Protein AF-A0A498CPW0-F1 (afdb_monomer_lite)

Radius of gyration: 16.87 Å; chains: 1; bounding box: 42×28×50 Å

Secondary structure (DSSP, 8-state):
------S-TTTHHHHHHHHHHHHHHHHHHHHHHHTT----SS-HHHHHHHHHHHHHHHHHHHHHHTT-S--HHHHHHHHHHHHHHHHHTT--HHHHHHHHHHHHHHHHHHHHHHHHHHTS----

Organism: NCBI:txid216778

Foldseek 3Di:
DDDPQLAPVVCLVVLLVLLVVQLVVLVVQLVCLVVVVFPAPDDSVVLNVLSVVLNVLSVVLNVVSVPDSQSQLSSLVSQLSSLVSCVRSPHDPVVSCVRNVVSVVSNVVSVVVVCVVVVVPDDD

pLDDT: mean 70.05, std 12.59, range [32.53, 83.56]

Sequence (124 aa):
MNVTEGFDRKHARHYYLLLVVLAFASGLMLVAGFFEQSPSGLPKEARILLAALSLLTATASYLVIKRIQYAFPLVGISSISFAASLWAFGAPTALVLLLAIPAAVLLLACLVLKGRADGIDHPD

Structure (mmCIF, N/CA/C/O backbone):
data_AF-A0A498CPW0-F1
#
_entry.id   AF-A0A498CPW0-F1
#
loop_
_atom_site.group_PDB
_atom_site.id
_atom_site.type_symbol
_atom_site.label_atom_id
_atom_site.label_alt_id
_atom_site.label_comp_id
_atom_site.label_asym_id
_atom_site.label_entity_id
_atom_site.label_seq_id
_atom_site.pdbx_PDB_ins_code
_atom_site.Cartn_x
_atom_site.Cartn_y
_atom_site.Cartn_z
_atom_site.occupancy
_atom_site.B_iso_or_equiv
_atom_site.auth_seq_id
_atom_site.auth_comp_id
_atom_site.auth_asym_id
_atom_site.auth_atom_id
_atom_site.pdbx_PDB_model_num
ATOM 1 N N . MET A 1 1 ? 15.883 -3.520 -32.586 1.00 33.00 1 MET A N 1
ATOM 2 C CA . MET A 1 1 ? 16.438 -4.310 -31.465 1.00 33.00 1 MET A CA 1
ATOM 3 C C . MET A 1 1 ? 15.293 -4.654 -30.526 1.00 33.00 1 MET A C 1
ATOM 5 O O . MET A 1 1 ? 14.481 -3.780 -30.264 1.00 33.00 1 MET A O 1
ATOM 9 N N . ASN A 1 2 ? 15.163 -5.926 -30.135 1.00 32.53 2 ASN A N 1
ATOM 10 C CA . ASN A 1 2 ? 14.098 -6.411 -29.249 1.00 32.53 2 ASN A CA 1
ATOM 11 C C . ASN A 1 2 ? 14.216 -5.728 -27.884 1.00 32.53 2 ASN A C 1
ATOM 13 O O . ASN A 1 2 ? 15.265 -5.828 -27.254 1.00 32.53 2 ASN A O 1
ATOM 17 N N . VAL A 1 3 ? 13.144 -5.059 -27.454 1.00 41.62 3 VAL A N 1
ATOM 18 C CA . VAL A 1 3 ? 12.995 -4.511 -26.103 1.00 41.62 3 VAL A CA 1
ATOM 19 C C . VAL A 1 3 ? 13.135 -5.672 -25.126 1.00 41.62 3 VAL A C 1
ATOM 21 O O . VAL A 1 3 ? 12.275 -6.551 -25.055 1.00 41.62 3 VAL A O 1
ATOM 24 N N . THR A 1 4 ? 14.270 -5.716 -24.439 1.00 40.59 4 THR A N 1
ATOM 25 C CA . THR A 1 4 ? 14.589 -6.719 -23.434 1.00 40.59 4 THR A CA 1
ATOM 26 C C . THR A 1 4 ? 13.587 -6.611 -22.290 1.00 40.59 4 THR A C 1
ATOM 28 O O . THR A 1 4 ? 13.539 -5.624 -21.564 1.00 40.59 4 THR A O 1
ATOM 31 N N . GLU A 1 5 ? 12.757 -7.647 -22.211 1.00 48.28 5 GLU A N 1
ATOM 32 C CA . GLU A 1 5 ? 11.935 -8.133 -21.103 1.00 48.28 5 GLU A CA 1
ATOM 33 C C . GLU A 1 5 ? 12.093 -7.362 -19.776 1.00 48.28 5 GLU A C 1
ATOM 35 O O . GLU A 1 5 ? 12.819 -7.765 -18.873 1.00 48.28 5 GLU A O 1
ATOM 40 N N . GLY A 1 6 ? 11.339 -6.269 -19.620 1.00 44.59 6 GLY A N 1
ATOM 41 C CA . GLY A 1 6 ? 11.215 -5.535 -18.351 1.00 44.59 6 GLY A CA 1
ATOM 42 C C . GLY A 1 6 ? 10.306 -6.218 -17.319 1.00 44.59 6 GLY A C 1
ATOM 43 O O . GLY A 1 6 ? 10.032 -5.665 -16.255 1.00 44.59 6 GLY A O 1
ATOM 44 N N . PHE A 1 7 ? 9.809 -7.414 -17.628 1.00 52.72 7 PHE A N 1
ATOM 45 C CA . PHE A 1 7 ? 8.918 -8.176 -16.772 1.00 52.72 7 PHE A CA 1
ATOM 46 C C . PHE A 1 7 ? 9.571 -9.514 -16.465 1.00 52.72 7 PHE A C 1
ATOM 48 O O . PHE A 1 7 ? 9.643 -10.381 -17.335 1.00 52.72 7 PHE A O 1
ATOM 55 N N . ASP A 1 8 ? 9.988 -9.721 -15.217 1.00 57.12 8 ASP A N 1
ATOM 56 C CA . ASP A 1 8 ? 10.275 -11.070 -14.753 1.00 57.12 8 ASP A CA 1
ATOM 57 C C . ASP A 1 8 ? 8.935 -11.813 -14.646 1.00 57.12 8 ASP A C 1
ATOM 59 O O . ASP A 1 8 ? 8.265 -11.850 -13.608 1.00 57.12 8 ASP A O 1
ATOM 63 N N . ARG A 1 9 ? 8.487 -12.350 -15.785 1.00 56.59 9 ARG A N 1
ATOM 64 C CA . ARG A 1 9 ? 7.236 -13.102 -15.964 1.00 56.59 9 ARG A CA 1
ATOM 65 C C . ARG A 1 9 ? 7.110 -14.220 -14.924 1.00 56.59 9 ARG A C 1
ATOM 67 O O . ARG A 1 9 ? 5.998 -14.592 -14.549 1.00 56.59 9 ARG A O 1
ATOM 74 N N . LYS A 1 10 ? 8.250 -14.674 -14.399 1.00 61.19 10 LYS A N 1
ATOM 75 C CA . LYS A 1 10 ? 8.407 -15.617 -13.292 1.00 61.19 10 LYS A CA 1
ATOM 76 C C . LYS A 1 10 ? 7.727 -15.162 -11.994 1.00 61.19 10 LYS A C 1
ATOM 78 O O . LYS A 1 10 ? 7.176 -15.997 -11.279 1.00 61.19 10 LYS A O 1
ATOM 83 N N . HIS A 1 11 ? 7.701 -13.859 -11.698 1.00 65.69 11 HIS A N 1
ATOM 84 C CA . HIS A 1 11 ? 7.189 -13.318 -10.430 1.00 65.69 11 HIS A CA 1
ATOM 85 C C . HIS A 1 11 ? 5.844 -12.588 -10.546 1.00 65.69 11 HIS A C 1
ATOM 87 O O . HIS A 1 11 ? 5.236 -12.267 -9.527 1.00 65.69 11 HIS A O 1
ATOM 93 N N . ALA A 1 12 ? 5.309 -12.421 -11.759 1.00 67.38 12 ALA A N 1
ATOM 94 C CA . ALA A 1 12 ? 3.997 -11.828 -12.044 1.00 67.38 12 ALA A CA 1
ATOM 95 C C . ALA A 1 12 ? 2.880 -12.302 -11.103 1.00 67.38 12 ALA A C 1
ATOM 97 O O . ALA A 1 12 ? 2.111 -11.512 -10.555 1.00 67.38 12 ALA A O 1
ATOM 98 N N . ARG A 1 13 ? 2.820 -13.620 -10.890 1.00 70.81 13 ARG A N 1
ATOM 99 C CA . ARG A 1 13 ? 1.820 -14.276 -10.047 1.00 70.81 13 ARG A CA 1
ATOM 100 C C . ARG A 1 13 ? 1.903 -13.825 -8.587 1.00 70.81 13 ARG A C 1
ATOM 102 O O . ARG A 1 13 ? 0.864 -13.677 -7.955 1.00 70.81 13 ARG A O 1
ATOM 109 N N . HIS A 1 14 ? 3.109 -13.574 -8.077 1.00 73.12 14 HIS A N 1
ATOM 110 C CA . HIS A 1 14 ? 3.322 -13.103 -6.709 1.00 73.12 14 HIS A CA 1
ATOM 111 C C . HIS A 1 14 ? 2.814 -11.670 -6.537 1.00 73.12 14 HIS A C 1
ATOM 113 O O . HIS A 1 14 ? 2.094 -11.405 -5.581 1.00 73.12 14 HIS A O 1
ATOM 119 N N . TYR A 1 15 ? 3.086 -10.774 -7.491 1.00 72.69 15 TYR A N 1
ATOM 120 C CA . TYR A 1 15 ? 2.565 -9.400 -7.451 1.00 72.69 15 TYR A CA 1
ATOM 121 C C . TYR A 1 15 ? 1.038 -9.350 -7.525 1.00 72.69 15 TYR A C 1
ATOM 123 O O . TYR A 1 15 ? 0.406 -8.611 -6.771 1.00 72.69 15 TYR A O 1
ATOM 131 N N . TYR A 1 16 ? 0.434 -10.176 -8.384 1.00 74.00 16 TYR A N 1
ATOM 132 C CA . TYR A 1 16 ? -1.022 -10.306 -8.445 1.00 74.00 16 TYR A CA 1
ATOM 133 C C . TYR A 1 16 ? -1.611 -10.780 -7.120 1.00 74.00 16 TYR A C 1
ATOM 135 O O . TYR A 1 16 ? -2.580 -10.199 -6.639 1.00 74.00 16 TYR A O 1
ATOM 143 N N . LEU A 1 17 ? -1.023 -11.820 -6.529 1.00 77.62 17 LEU A N 1
ATOM 144 C CA . LEU A 1 17 ? -1.489 -12.368 -5.262 1.00 77.62 17 LEU A CA 1
ATOM 145 C C . LEU A 1 17 ? -1.365 -11.329 -4.141 1.00 77.62 17 LEU A C 1
ATOM 147 O O . LEU A 1 17 ? -2.298 -11.157 -3.362 1.00 77.62 17 LEU A O 1
ATOM 151 N N . LEU A 1 18 ? -0.268 -10.574 -4.118 1.00 79.25 18 LEU A N 1
ATOM 152 C CA . LEU A 1 18 ? -0.025 -9.520 -3.138 1.00 79.25 18 LEU A CA 1
ATOM 153 C C . LEU A 1 18 ? -1.063 -8.391 -3.252 1.00 79.25 18 LEU A C 1
ATOM 155 O O . LEU A 1 18 ? -1.652 -8.004 -2.247 1.00 79.25 18 LEU A O 1
ATOM 159 N N . LEU A 1 19 ? -1.382 -7.932 -4.466 1.00 80.69 19 LEU A N 1
ATOM 160 C CA . LEU A 1 19 ? -2.438 -6.934 -4.683 1.00 80.69 19 LEU A CA 1
ATOM 161 C C . LEU A 1 19 ? -3.831 -7.432 -4.294 1.00 80.69 19 LEU A C 1
ATOM 163 O O . LEU A 1 19 ? -4.609 -6.666 -3.729 1.00 80.69 19 LEU A O 1
ATOM 167 N N . VAL A 1 20 ? -4.146 -8.701 -4.566 1.00 80.25 20 VAL A N 1
ATOM 168 C CA . VAL A 1 20 ? -5.421 -9.307 -4.151 1.00 80.25 20 VAL A CA 1
ATOM 169 C C . VAL A 1 20 ? -5.529 -9.335 -2.627 1.00 80.25 20 VAL A C 1
ATOM 171 O O . VAL A 1 20 ? -6.567 -8.959 -2.087 1.00 80.25 20 VAL A O 1
ATOM 174 N N . VAL A 1 21 ? -4.457 -9.714 -1.926 1.00 82.38 21 VAL A N 1
ATOM 175 C CA . VAL A 1 21 ? -4.421 -9.716 -0.456 1.00 82.38 21 VAL A CA 1
ATOM 176 C C . VAL A 1 21 ? -4.552 -8.295 0.105 1.00 82.38 21 VAL A C 1
ATOM 178 O O . VAL A 1 21 ? -5.336 -8.087 1.030 1.00 82.38 2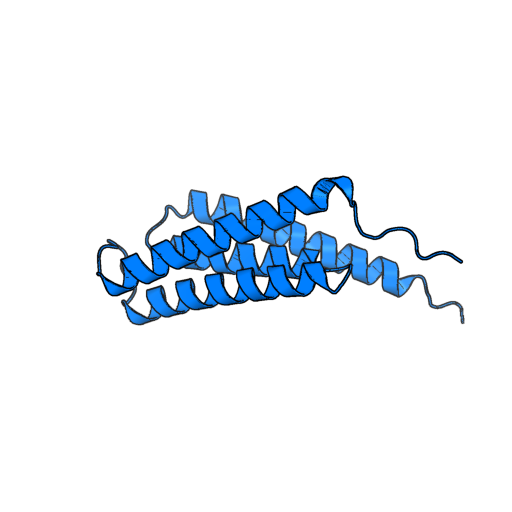1 VAL A O 1
ATOM 181 N N . LEU A 1 22 ? -3.859 -7.306 -0.470 1.00 82.31 22 LEU A N 1
ATOM 182 C CA . LEU A 1 22 ? -3.975 -5.897 -0.065 1.00 82.31 22 LEU A CA 1
ATOM 183 C C . LEU A 1 22 ? -5.390 -5.352 -0.264 1.00 82.31 22 LEU A C 1
ATOM 185 O O . LEU A 1 22 ? -5.927 -4.687 0.624 1.00 82.31 22 LEU A O 1
ATOM 189 N N . ALA A 1 23 ? -6.001 -5.637 -1.414 1.00 80.50 23 ALA A N 1
ATOM 190 C CA . ALA A 1 23 ? -7.372 -5.240 -1.702 1.00 80.50 23 ALA A CA 1
ATOM 191 C C . ALA A 1 23 ? -8.345 -5.896 -0.713 1.00 80.50 23 ALA A C 1
ATOM 193 O O . ALA A 1 23 ? -9.180 -5.216 -0.123 1.00 80.50 23 ALA A O 1
ATOM 194 N N . PHE A 1 24 ? -8.191 -7.195 -0.449 1.00 82.31 24 PHE A N 1
ATOM 195 C CA . PHE A 1 24 ? -9.028 -7.904 0.515 1.00 82.31 24 PHE A CA 1
ATOM 196 C C . PHE A 1 24 ? -8.898 -7.323 1.932 1.00 82.31 24 PHE A C 1
ATOM 198 O O . PHE A 1 24 ? -9.904 -7.020 2.574 1.00 82.31 24 PHE A O 1
ATOM 205 N N . ALA A 1 25 ? -7.670 -7.082 2.397 1.00 81.50 25 ALA A N 1
ATOM 206 C CA . ALA A 1 25 ? -7.414 -6.486 3.704 1.00 81.50 25 ALA A CA 1
ATOM 207 C C . ALA A 1 25 ? -7.952 -5.047 3.806 1.00 81.50 25 ALA A C 1
ATOM 209 O O . ALA A 1 25 ? -8.535 -4.678 4.823 1.00 81.50 25 ALA A O 1
ATOM 210 N N . SER A 1 26 ? -7.825 -4.253 2.739 1.00 81.38 26 SER A N 1
ATOM 211 C CA . SER A 1 26 ? -8.388 -2.896 2.667 1.00 81.38 26 SER A CA 1
ATOM 212 C C . SER A 1 26 ? -9.920 -2.916 2.687 1.00 81.38 26 SER A C 1
ATOM 214 O O . SER A 1 26 ? -10.535 -2.074 3.336 1.00 81.38 26 SER A O 1
ATOM 216 N N . GLY A 1 27 ? -10.546 -3.905 2.041 1.00 77.19 27 GLY A N 1
ATOM 217 C CA . GLY A 1 27 ? -11.989 -4.141 2.117 1.00 77.19 27 GLY A CA 1
ATOM 218 C C . GLY A 1 27 ? -12.453 -4.474 3.537 1.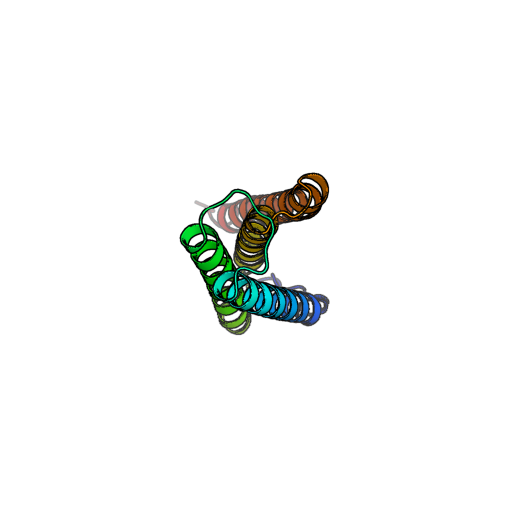00 77.19 27 GLY A C 1
ATOM 219 O O . GLY A 1 27 ? -13.415 -3.881 4.020 1.00 77.19 27 GLY A O 1
ATOM 220 N N . LEU A 1 28 ? -11.734 -5.355 4.240 1.00 80.06 28 LEU A N 1
ATOM 221 C CA . LEU A 1 28 ? -12.017 -5.671 5.646 1.00 80.06 28 LEU A CA 1
ATOM 222 C C . LEU A 1 28 ? -11.860 -4.448 6.559 1.00 80.06 28 LEU A C 1
ATOM 224 O O . LEU A 1 28 ? -12.700 -4.227 7.429 1.00 80.06 28 LEU A O 1
ATOM 228 N N . MET A 1 29 ? -10.832 -3.624 6.337 1.00 79.12 29 MET A N 1
ATOM 229 C CA . MET A 1 29 ? -10.662 -2.355 7.052 1.00 79.12 29 MET A CA 1
ATOM 230 C C . MET A 1 29 ? -11.812 -1.395 6.785 1.00 79.12 29 MET A C 1
ATOM 232 O O . MET A 1 29 ? -12.350 -0.817 7.721 1.00 79.12 29 MET A O 1
ATOM 236 N N . LEU A 1 30 ? -12.237 -1.253 5.531 1.00 79.06 30 LEU A N 1
ATOM 237 C CA . LEU A 1 30 ? -13.359 -0.391 5.178 1.00 79.06 30 LEU A CA 1
ATOM 238 C C . LEU A 1 30 ? -14.631 -0.811 5.928 1.00 79.06 30 LEU A C 1
ATOM 240 O O . LEU A 1 30 ? -15.279 0.029 6.551 1.00 79.06 30 LEU A O 1
ATOM 244 N N . VAL A 1 31 ? -14.930 -2.114 5.958 1.00 78.38 31 VAL A N 1
ATOM 245 C CA . VAL A 1 31 ? -16.042 -2.676 6.740 1.00 78.38 31 VAL A CA 1
ATOM 246 C C . VAL A 1 31 ? -15.865 -2.378 8.234 1.00 78.38 31 VAL A C 1
ATOM 248 O O . VAL A 1 31 ? -16.766 -1.817 8.855 1.00 78.38 31 VAL A O 1
ATOM 251 N N . ALA A 1 32 ? -14.697 -2.656 8.814 1.00 77.25 32 ALA A N 1
ATOM 252 C CA . ALA A 1 32 ? -14.423 -2.378 10.227 1.00 77.25 32 ALA A CA 1
ATOM 253 C C . ALA A 1 32 ? -14.540 -0.881 10.584 1.00 77.25 32 ALA A C 1
ATOM 255 O O . ALA A 1 32 ? -14.990 -0.536 11.678 1.00 77.25 32 ALA A O 1
ATOM 256 N N . GLY A 1 33 ? -14.178 0.011 9.655 1.00 72.44 33 GLY A N 1
ATOM 257 C CA . GLY A 1 33 ? -14.322 1.460 9.786 1.00 72.44 33 GLY A CA 1
ATOM 258 C C . GLY A 1 33 ? -15.785 1.901 9.792 1.00 72.44 33 GLY A C 1
ATOM 259 O O . GLY A 1 33 ? -16.155 2.767 10.583 1.00 72.44 33 GLY A O 1
ATOM 260 N N . PHE A 1 34 ? -16.637 1.263 8.985 1.00 75.38 34 PHE A N 1
ATOM 261 C CA . PHE A 1 34 ? -18.086 1.489 9.000 1.00 75.38 34 PHE A CA 1
ATOM 262 C C . PHE A 1 34 ? -18.742 1.040 10.313 1.00 75.38 34 PHE A C 1
ATOM 264 O O . PHE A 1 34 ? -19.579 1.771 10.851 1.00 75.38 34 PHE A O 1
ATOM 271 N N . PHE A 1 35 ? -18.323 -0.111 10.846 1.00 76.38 35 PHE A N 1
ATOM 272 C CA . PHE A 1 35 ? -18.846 -0.697 12.088 1.00 76.38 35 PHE A CA 1
ATOM 273 C C . PHE A 1 35 ? -18.175 -0.174 13.375 1.00 76.38 35 PHE A C 1
ATOM 275 O O . PHE A 1 35 ? -18.464 -0.684 14.452 1.00 76.38 35 PHE A O 1
ATOM 282 N N . GLU A 1 36 ? -17.293 0.831 13.285 1.00 67.56 36 GLU A N 1
ATOM 283 C CA . GLU A 1 36 ? -16.600 1.464 14.427 1.00 67.56 36 GLU A CA 1
ATOM 284 C C . GLU A 1 36 ? -15.822 0.500 15.338 1.00 67.56 36 GLU A C 1
ATOM 286 O O . GLU A 1 36 ? -15.510 0.815 16.483 1.00 67.56 36 GLU A O 1
ATOM 291 N N . GLN A 1 37 ? -15.415 -0.658 14.820 1.00 65.44 37 GLN A N 1
ATOM 292 C CA . GLN A 1 37 ? -14.719 -1.678 15.610 1.00 65.44 37 GLN A CA 1
ATOM 293 C C . GLN A 1 37 ? -13.226 -1.378 15.843 1.00 65.44 37 GLN A C 1
ATOM 295 O O . GLN A 1 37 ? -12.534 -2.187 16.457 1.00 65.44 37 GLN A O 1
ATOM 300 N N . SER A 1 38 ? -12.703 -0.238 15.366 1.00 60.91 38 SER A N 1
ATOM 301 C CA . SER A 1 38 ? -11.268 0.070 15.448 1.00 60.91 38 SER A CA 1
ATOM 302 C C . SER A 1 38 ? -10.929 1.033 16.598 1.00 60.91 38 SER A C 1
ATOM 304 O O . SER A 1 38 ? -11.449 2.155 16.605 1.00 60.91 38 SER A O 1
ATOM 306 N N . PRO A 1 39 ? -9.993 0.673 17.502 1.00 60.22 39 PRO A N 1
ATOM 307 C CA . PRO A 1 39 ? -9.622 1.447 18.700 1.00 60.22 39 PRO A CA 1
ATOM 308 C C . PRO A 1 39 ? -8.719 2.672 18.425 1.00 60.22 39 PRO A C 1
ATOM 310 O O . PRO A 1 39 ? -8.015 3.159 19.303 1.00 60.22 39 PRO A O 1
ATOM 313 N N . SER A 1 40 ? -8.687 3.166 17.192 1.00 64.62 40 SER A N 1
ATOM 314 C CA . SER A 1 40 ? -7.783 4.228 16.734 1.00 64.62 40 SER A CA 1
ATOM 315 C C . SER A 1 40 ? -8.247 5.634 17.135 1.00 64.62 40 SER A C 1
ATOM 317 O O . SER A 1 40 ? -9.433 5.936 17.029 1.00 64.62 40 SER A O 1
ATOM 319 N N . GLY A 1 41 ? -7.304 6.535 17.434 1.00 65.56 41 GLY A N 1
ATOM 320 C CA . GLY A 1 41 ? -7.572 7.948 17.752 1.00 65.56 41 GLY A CA 1
ATOM 321 C C . GLY A 1 41 ? -7.924 8.865 16.566 1.00 65.56 41 GLY A C 1
ATOM 322 O O . GLY A 1 41 ? -8.056 10.069 16.760 1.00 65.56 41 GLY A O 1
ATOM 323 N N . LEU A 1 42 ? -8.055 8.336 15.342 1.00 72.19 42 LEU A N 1
ATOM 324 C CA . LEU A 1 42 ? -8.455 9.108 14.157 1.00 72.19 42 LEU A CA 1
ATOM 325 C C . LEU A 1 42 ? -9.979 9.102 13.946 1.00 72.19 42 LEU A C 1
ATOM 327 O O . LEU A 1 42 ? -10.636 8.091 14.221 1.00 72.19 42 LEU A O 1
ATOM 331 N N . PRO A 1 43 ? -10.551 10.185 13.382 1.00 79.81 43 PRO A N 1
ATOM 332 C CA . PRO A 1 43 ? -11.971 10.243 13.056 1.00 79.81 43 PRO A CA 1
ATOM 333 C C . PRO A 1 43 ? -12.369 9.136 12.068 1.00 79.81 43 PRO A C 1
ATOM 335 O O . PRO A 1 43 ? -11.590 8.730 11.203 1.00 79.81 43 PRO A O 1
ATOM 338 N N . LYS A 1 44 ? -13.603 8.638 12.200 1.00 76.31 44 LYS A N 1
ATOM 339 C CA . LYS A 1 44 ? -14.178 7.560 11.372 1.00 76.31 44 LYS A CA 1
ATOM 340 C C . LYS A 1 44 ? -14.016 7.815 9.870 1.00 76.31 44 LYS A C 1
ATOM 342 O O . LYS A 1 44 ? -13.516 6.947 9.160 1.00 76.31 44 LYS A O 1
ATOM 347 N N . GLU A 1 45 ? -14.340 9.026 9.427 1.00 80.19 45 GLU A N 1
ATOM 348 C CA . GLU A 1 45 ? -14.266 9.427 8.019 1.00 80.19 45 GLU A C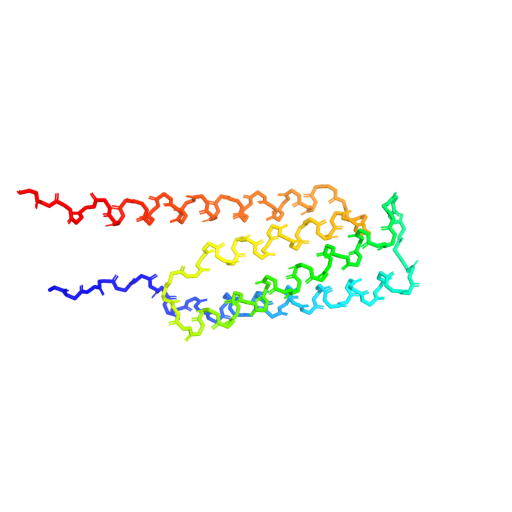A 1
ATOM 349 C C . GLU A 1 45 ? -12.858 9.269 7.440 1.00 80.19 45 GLU A C 1
ATOM 351 O O . GLU A 1 45 ? -12.687 8.678 6.379 1.00 80.19 45 GLU A O 1
ATOM 356 N N . ALA A 1 46 ? -11.826 9.708 8.169 1.00 78.31 46 ALA A N 1
ATOM 357 C CA . ALA A 1 46 ? -10.442 9.596 7.712 1.00 78.31 46 ALA A CA 1
ATOM 358 C C . ALA A 1 46 ? -10.021 8.130 7.524 1.00 78.31 46 ALA A C 1
ATOM 360 O O . ALA A 1 46 ? -9.336 7.802 6.557 1.00 78.31 46 ALA A O 1
ATOM 361 N N . ARG A 1 47 ? -10.472 7.237 8.413 1.00 76.94 47 ARG A N 1
ATOM 362 C CA . ARG A 1 47 ? -10.176 5.796 8.357 1.00 76.94 47 ARG A CA 1
ATOM 363 C C . ARG A 1 47 ? -10.832 5.133 7.154 1.00 76.94 47 ARG A C 1
ATOM 365 O O . ARG A 1 47 ? -10.165 4.410 6.418 1.00 76.94 47 ARG A O 1
ATOM 372 N N . ILE A 1 48 ? -12.112 5.421 6.926 1.00 79.06 48 ILE A N 1
ATOM 373 C CA . ILE A 1 48 ? -12.857 4.908 5.769 1.00 79.06 48 ILE A CA 1
ATOM 374 C C . ILE A 1 48 ? -12.221 5.412 4.470 1.00 79.06 48 ILE A C 1
ATOM 376 O O . ILE A 1 48 ? -12.007 4.626 3.550 1.00 79.06 48 ILE A O 1
ATOM 380 N N . LEU A 1 49 ? -11.864 6.696 4.410 1.00 82.75 49 LEU A N 1
ATOM 381 C CA . LEU A 1 49 ? -11.280 7.320 3.223 1.00 82.75 49 LEU A CA 1
ATOM 382 C C . LEU A 1 49 ? -9.894 6.733 2.902 1.00 82.75 49 LEU A C 1
ATOM 384 O O . LEU A 1 49 ? -9.619 6.407 1.748 1.00 82.75 49 LEU A O 1
ATOM 388 N N . LEU A 1 50 ? -9.053 6.500 3.915 1.00 79.50 50 LEU A N 1
ATOM 389 C CA . LEU A 1 50 ? -7.753 5.831 3.764 1.00 79.50 50 LEU A CA 1
ATOM 390 C C . LEU A 1 50 ? -7.890 4.370 3.309 1.00 79.50 50 LEU A C 1
ATOM 392 O O . LEU A 1 50 ? -7.188 3.953 2.384 1.00 79.50 50 LEU A O 1
ATOM 396 N N . ALA A 1 51 ? -8.821 3.611 3.893 1.00 81.31 51 ALA A N 1
ATOM 397 C CA . ALA A 1 51 ? -9.097 2.239 3.469 1.00 81.31 51 ALA A CA 1
ATOM 398 C C . ALA A 1 51 ? -9.633 2.184 2.027 1.00 81.31 51 ALA A C 1
ATOM 400 O O . ALA A 1 51 ? -9.195 1.348 1.233 1.00 81.31 51 ALA A O 1
ATOM 401 N N . ALA A 1 52 ? -10.522 3.111 1.657 1.00 83.00 52 ALA A N 1
ATOM 402 C CA . ALA A 1 52 ? -11.062 3.228 0.304 1.00 83.00 52 ALA A CA 1
ATOM 403 C C . ALA A 1 52 ? -9.969 3.576 -0.716 1.00 83.00 52 ALA A C 1
ATOM 405 O O . ALA A 1 52 ? -9.899 2.958 -1.778 1.00 83.00 52 ALA A O 1
ATOM 406 N N . LEU A 1 53 ? -9.079 4.517 -0.390 1.00 83.12 53 LEU A N 1
ATOM 407 C CA . LEU A 1 53 ? -7.944 4.882 -1.242 1.00 83.12 53 LEU A CA 1
ATOM 408 C C . LEU A 1 53 ? -6.968 3.717 -1.426 1.00 83.12 53 LEU A C 1
ATOM 410 O O . LEU A 1 53 ? -6.520 3.467 -2.545 1.00 83.12 53 LEU A O 1
ATOM 414 N N . SER A 1 54 ? -6.667 2.975 -0.360 1.00 79.38 54 SER A N 1
ATOM 415 C CA . SER A 1 54 ? -5.843 1.762 -0.435 1.00 79.38 54 SER A CA 1
ATOM 416 C C . SER A 1 54 ? -6.475 0.699 -1.342 1.00 79.38 54 SER A C 1
ATOM 418 O O . SER A 1 54 ? -5.815 0.125 -2.210 1.00 79.38 54 SER A O 1
ATOM 420 N N . LEU A 1 55 ? -7.787 0.487 -1.220 1.00 78.62 55 LEU A N 1
ATOM 421 C CA . LEU A 1 55 ? -8.523 -0.447 -2.070 1.00 78.62 55 LEU A CA 1
ATOM 422 C C . LEU A 1 55 ? -8.521 -0.012 -3.544 1.00 78.62 55 LEU A C 1
ATOM 424 O O . LEU A 1 55 ? -8.269 -0.829 -4.435 1.00 78.62 55 LEU A O 1
ATOM 428 N N . LEU A 1 56 ? -8.779 1.271 -3.810 1.00 83.56 56 LEU A N 1
ATOM 429 C CA . LEU A 1 56 ? -8.796 1.838 -5.160 1.00 83.56 56 LEU A CA 1
ATOM 430 C C . LEU A 1 56 ? -7.424 1.751 -5.825 1.00 83.56 56 LEU A C 1
ATOM 432 O O . LEU A 1 56 ? -7.329 1.324 -6.974 1.00 83.56 56 LEU A O 1
ATOM 436 N N . THR A 1 57 ? -6.361 2.106 -5.105 1.00 82.75 57 THR A N 1
ATOM 437 C CA . THR A 1 57 ? -4.984 2.045 -5.619 1.00 82.75 57 THR A CA 1
ATOM 438 C C . THR A 1 57 ? -4.556 0.606 -5.904 1.00 82.75 57 THR A C 1
ATOM 440 O O . THR A 1 57 ? -4.037 0.341 -6.993 1.00 82.75 57 THR A O 1
ATOM 443 N N . ALA A 1 58 ? -4.867 -0.346 -5.018 1.00 79.94 58 ALA A N 1
ATOM 444 C CA . ALA A 1 58 ? -4.596 -1.766 -5.248 1.00 79.94 58 ALA A CA 1
ATOM 445 C C . ALA A 1 58 ? -5.360 -2.315 -6.467 1.00 79.94 58 ALA A C 1
ATOM 447 O O . ALA A 1 58 ? -4.787 -3.017 -7.305 1.00 79.94 58 ALA A O 1
ATOM 448 N N . THR A 1 59 ? -6.636 -1.946 -6.613 1.00 78.81 59 THR A N 1
ATOM 449 C CA . THR A 1 59 ? -7.488 -2.375 -7.736 1.00 78.81 59 THR A CA 1
ATOM 450 C C . THR A 1 59 ? -7.024 -1.768 -9.061 1.00 78.81 59 THR A C 1
ATOM 452 O O . THR A 1 59 ? -6.912 -2.473 -10.065 1.00 78.81 59 THR A O 1
ATOM 455 N N . ALA A 1 60 ? -6.694 -0.475 -9.072 1.00 80.50 60 ALA A N 1
ATOM 456 C CA . ALA A 1 60 ? -6.139 0.197 -10.242 1.00 80.50 60 ALA A CA 1
ATOM 457 C C . ALA A 1 60 ? -4.809 -0.443 -10.662 1.00 80.50 60 ALA A C 1
ATOM 459 O O . ALA A 1 60 ? -4.617 -0.761 -11.834 1.00 80.50 60 ALA A O 1
ATOM 460 N N . SER A 1 61 ? -3.926 -0.726 -9.702 1.00 77.69 61 SER A N 1
ATOM 461 C CA . SER A 1 61 ? -2.655 -1.413 -9.955 1.00 77.69 61 SER A CA 1
ATOM 462 C C . SER A 1 61 ? -2.867 -2.804 -10.544 1.00 77.69 61 SER A C 1
ATOM 464 O O . SER A 1 61 ? -2.204 -3.166 -11.514 1.00 77.69 61 SER A O 1
ATOM 466 N N . TYR A 1 62 ? -3.841 -3.560 -10.032 1.00 72.75 62 TYR A N 1
ATOM 467 C CA . TYR A 1 62 ? -4.200 -4.874 -10.564 1.00 72.75 62 TYR A CA 1
ATOM 468 C C . TYR A 1 62 ? -4.644 -4.801 -12.034 1.00 72.75 62 TYR A C 1
ATOM 470 O O . TYR A 1 62 ? -4.175 -5.580 -12.869 1.00 72.75 62 TYR A O 1
ATOM 478 N N . LEU A 1 63 ? -5.518 -3.847 -12.371 1.00 72.69 63 LEU A N 1
ATOM 479 C CA . LEU A 1 63 ? -6.009 -3.657 -13.740 1.00 72.69 63 LEU A CA 1
ATOM 480 C C . LEU A 1 63 ? -4.901 -3.190 -14.693 1.00 72.69 63 LEU A C 1
ATOM 482 O O . LEU A 1 63 ? -4.865 -3.613 -15.850 1.00 72.69 63 LEU A O 1
ATOM 486 N N . VAL A 1 64 ? -3.983 -2.350 -14.214 1.00 70.38 64 VAL A N 1
ATOM 487 C CA . VAL A 1 64 ? -2.888 -1.811 -15.030 1.00 70.38 64 VAL A CA 1
ATOM 488 C C . VAL A 1 64 ? -1.772 -2.837 -15.248 1.00 70.38 64 VAL A C 1
ATOM 490 O O . VAL A 1 64 ? -1.240 -2.889 -16.355 1.00 70.38 64 VAL A O 1
ATOM 493 N N . ILE A 1 65 ? -1.467 -3.719 -14.285 1.00 67.75 65 ILE A N 1
ATOM 494 C CA . ILE A 1 65 ? -0.502 -4.825 -14.489 1.00 67.75 65 ILE A CA 1
ATOM 495 C C . ILE A 1 65 ? -0.964 -5.765 -15.608 1.00 67.75 65 ILE A C 1
ATOM 497 O O . ILE A 1 65 ? -0.136 -6.283 -16.356 1.00 67.75 65 ILE A O 1
ATOM 501 N N . LYS A 1 66 ? -2.279 -5.953 -15.788 1.00 63.28 66 LYS A N 1
ATOM 502 C CA . LYS A 1 66 ? -2.807 -6.709 -16.937 1.00 63.28 66 LYS A CA 1
ATOM 503 C C . LYS A 1 66 ? -2.526 -6.039 -18.285 1.00 63.28 66 LYS A C 1
ATOM 505 O O . LYS A 1 66 ? -2.626 -6.714 -19.307 1.00 63.28 66 LYS A O 1
ATOM 510 N N . ARG A 1 67 ? -2.216 -4.738 -18.306 1.00 60.00 67 ARG A N 1
ATOM 511 C CA . ARG A 1 67 ? -2.188 -3.912 -19.520 1.00 60.00 67 ARG A CA 1
ATOM 512 C C . ARG A 1 67 ? -0.809 -3.334 -19.866 1.00 60.00 67 ARG A C 1
ATOM 514 O O . ARG A 1 67 ? -0.560 -3.112 -21.044 1.00 60.00 67 ARG A O 1
ATOM 521 N N . ILE A 1 68 ? 0.075 -3.078 -18.893 1.00 57.56 68 ILE A N 1
ATOM 522 C CA . ILE A 1 68 ? 1.356 -2.367 -19.095 1.00 57.56 68 ILE A CA 1
ATOM 523 C C . ILE A 1 68 ? 2.506 -3.070 -18.350 1.00 57.56 68 ILE A C 1
ATOM 525 O O . ILE A 1 68 ? 2.368 -3.435 -17.185 1.00 57.56 68 ILE A O 1
ATOM 529 N N . GLN A 1 69 ? 3.671 -3.200 -19.000 1.00 52.72 69 GLN A N 1
ATOM 530 C CA . GLN A 1 69 ? 4.845 -3.935 -18.494 1.00 52.72 69 GLN A CA 1
ATOM 531 C C . GLN A 1 69 ? 5.663 -3.226 -17.382 1.00 52.72 69 GLN A C 1
ATOM 533 O O . GLN A 1 69 ? 6.595 -3.822 -16.857 1.00 52.72 69 GLN A O 1
ATOM 538 N N . TYR A 1 70 ? 5.296 -2.013 -16.941 1.00 56.00 70 TYR A N 1
ATOM 539 C CA . TYR A 1 70 ? 6.056 -1.207 -15.957 1.00 56.00 70 TYR A CA 1
ATOM 540 C C . TYR A 1 70 ? 5.232 -0.789 -14.726 1.00 56.00 70 TYR A C 1
ATOM 542 O O . TYR A 1 70 ? 5.174 0.384 -14.360 1.00 56.00 70 TYR A O 1
ATOM 550 N N . ALA A 1 71 ? 4.564 -1.743 -14.079 1.00 60.09 71 ALA A N 1
ATOM 551 C CA . ALA A 1 71 ? 3.621 -1.466 -12.991 1.00 60.09 71 ALA A CA 1
ATOM 552 C C . ALA A 1 71 ? 4.199 -1.603 -11.563 1.00 60.09 71 ALA A C 1
ATOM 554 O O . ALA A 1 71 ? 3.475 -1.450 -10.582 1.00 60.09 71 ALA A O 1
ATOM 555 N N . PHE A 1 72 ? 5.506 -1.830 -11.420 1.00 65.56 72 PHE A N 1
ATOM 556 C CA . PHE A 1 72 ? 6.203 -1.844 -10.124 1.00 65.56 72 PHE A CA 1
ATOM 557 C C . PHE A 1 72 ? 5.978 -0.586 -9.264 1.00 65.56 72 PHE A C 1
ATOM 559 O O . PHE A 1 72 ? 5.722 -0.735 -8.066 1.00 65.56 72 PHE A O 1
ATOM 566 N N . PRO A 1 73 ? 5.982 0.640 -9.831 1.00 69.06 73 PRO A N 1
ATOM 567 C CA . PRO A 1 73 ? 5.686 1.835 -9.051 1.00 69.06 73 PRO A CA 1
ATOM 568 C C . PRO A 1 73 ? 4.253 1.823 -8.498 1.00 69.06 73 PRO A C 1
ATOM 570 O O . PRO A 1 73 ? 4.005 2.266 -7.384 1.00 69.06 73 PRO A O 1
ATOM 573 N N . LEU A 1 74 ? 3.304 1.250 -9.241 1.00 70.75 74 LEU A N 1
ATOM 574 C CA . LEU A 1 74 ? 1.899 1.169 -8.834 1.00 70.75 74 LEU A CA 1
ATOM 575 C C . LEU A 1 74 ? 1.699 0.203 -7.655 1.00 70.75 74 LEU A C 1
ATOM 577 O O . LEU A 1 74 ? 0.957 0.505 -6.718 1.00 70.75 74 LEU A O 1
ATOM 581 N N . VAL A 1 75 ? 2.427 -0.920 -7.641 1.00 74.19 75 VAL A N 1
ATOM 582 C CA . VAL A 1 75 ? 2.448 -1.849 -6.494 1.00 74.19 75 VAL A CA 1
ATOM 583 C C . VAL A 1 75 ? 3.040 -1.172 -5.253 1.00 74.19 75 VAL A C 1
ATOM 585 O O . VAL A 1 75 ? 2.493 -1.316 -4.158 1.00 74.19 75 VAL A O 1
ATOM 588 N N . GLY A 1 76 ? 4.113 -0.392 -5.424 1.00 78.62 76 GLY A N 1
ATOM 589 C CA . GLY A 1 76 ? 4.706 0.415 -4.354 1.00 78.62 76 GLY A CA 1
ATOM 590 C C . GLY A 1 76 ? 3.727 1.444 -3.780 1.00 78.62 76 GLY A C 1
ATOM 591 O O . GLY A 1 76 ? 3.525 1.477 -2.567 1.00 78.62 76 GLY A O 1
ATOM 592 N N . ILE A 1 77 ? 3.049 2.214 -4.639 1.00 79.56 77 ILE A N 1
ATOM 593 C CA . ILE A 1 77 ? 2.023 3.192 -4.232 1.00 79.56 77 ILE A CA 1
ATOM 594 C C . ILE A 1 77 ? 0.897 2.505 -3.455 1.00 79.56 77 ILE A C 1
ATOM 596 O O . ILE A 1 77 ? 0.559 2.943 -2.360 1.00 79.56 77 ILE A O 1
ATOM 600 N N . SER A 1 78 ? 0.374 1.388 -3.969 1.00 80.19 78 SER A N 1
ATOM 601 C CA . SER A 1 78 ? -0.693 0.628 -3.300 1.00 80.19 78 SER A CA 1
ATOM 602 C C . SER A 1 78 ? -0.262 0.126 -1.920 1.00 80.19 78 SER A C 1
ATOM 604 O O . SER A 1 78 ? -1.036 0.164 -0.969 1.00 80.19 78 SER A O 1
ATOM 606 N N . SER A 1 79 ? 0.994 -0.306 -1.793 1.00 79.69 79 SER A N 1
ATOM 607 C CA . SER A 1 79 ? 1.551 -0.804 -0.530 1.00 79.69 79 SER A CA 1
ATOM 608 C C . SER A 1 79 ? 1.744 0.311 0.500 1.00 79.69 79 SER A C 1
ATOM 610 O O . SER A 1 79 ? 1.472 0.107 1.682 1.00 79.69 79 SER A O 1
ATOM 612 N N . ILE A 1 80 ? 2.149 1.506 0.061 1.00 82.94 80 ILE A N 1
ATOM 613 C CA . ILE A 1 80 ? 2.245 2.695 0.919 1.00 82.94 80 ILE A CA 1
ATOM 614 C C . ILE A 1 80 ? 0.849 3.147 1.364 1.00 82.94 80 ILE A C 1
ATOM 616 O O . ILE A 1 80 ? 0.638 3.393 2.553 1.00 82.94 80 ILE A O 1
ATOM 620 N N . SER A 1 81 ? -0.121 3.204 0.445 1.00 81.19 81 SER A N 1
ATOM 621 C CA . SER A 1 81 ? -1.518 3.518 0.774 1.00 81.19 81 SER A CA 1
ATOM 622 C C . SER A 1 81 ? -2.104 2.519 1.775 1.00 81.19 81 SER A C 1
ATOM 624 O O . SER A 1 81 ? -2.780 2.923 2.723 1.00 81.19 81 SER A O 1
ATOM 626 N N . PHE A 1 82 ? -1.780 1.232 1.637 1.00 79.75 82 PHE A N 1
ATOM 627 C CA . PHE A 1 82 ? -2.188 0.203 2.589 1.00 79.75 82 PHE A CA 1
ATOM 628 C C . PHE A 1 82 ? -1.530 0.362 3.963 1.00 79.75 82 PHE A C 1
ATOM 630 O O . PHE A 1 82 ? -2.214 0.267 4.982 1.00 79.75 82 PHE A O 1
ATOM 637 N N . ALA A 1 83 ? -0.232 0.666 4.020 1.00 81.75 83 ALA A N 1
ATOM 638 C CA . ALA A 1 83 ? 0.466 0.932 5.278 1.00 81.75 83 ALA A CA 1
ATOM 639 C C . ALA A 1 83 ? -0.114 2.158 6.012 1.00 81.75 83 ALA A C 1
ATOM 641 O O . ALA A 1 83 ? -0.301 2.123 7.229 1.00 81.75 83 ALA A O 1
ATOM 642 N N . ALA A 1 84 ? -0.467 3.214 5.273 1.00 80.56 84 ALA A N 1
ATOM 643 C CA . ALA A 1 84 ? -1.140 4.387 5.828 1.00 80.56 84 ALA A CA 1
ATOM 644 C C . ALA A 1 84 ? -2.532 4.040 6.388 1.00 80.56 84 ALA A C 1
ATOM 646 O O . ALA A 1 84 ? -2.892 4.497 7.474 1.00 80.56 84 ALA A O 1
ATOM 647 N N . SER A 1 85 ? -3.287 3.179 5.695 1.00 77.62 85 SER A N 1
ATOM 648 C CA . SER A 1 85 ? -4.557 2.649 6.204 1.00 77.62 85 SER A CA 1
ATOM 649 C C . SER A 1 85 ? -4.352 1.817 7.475 1.00 77.62 85 SER A C 1
ATOM 651 O O . SER A 1 85 ? -5.028 2.053 8.469 1.00 77.62 85 SER A O 1
ATOM 653 N N . LEU A 1 86 ? -3.375 0.904 7.508 1.00 81.38 86 LEU A N 1
ATOM 654 C CA . LEU A 1 86 ? -3.026 0.122 8.706 1.00 81.38 86 LEU A CA 1
ATOM 655 C C . LEU A 1 86 ? -2.756 1.018 9.918 1.00 81.38 86 LEU A C 1
ATOM 657 O O . LEU A 1 86 ? -3.309 0.789 10.996 1.00 81.38 86 LEU A O 1
ATOM 661 N N . TRP A 1 87 ? -1.939 2.056 9.735 1.00 81.38 87 TRP A N 1
ATOM 662 C CA . TRP A 1 87 ? -1.655 3.024 10.790 1.00 81.38 87 TRP A CA 1
ATOM 663 C C . TRP A 1 87 ? -2.930 3.706 11.287 1.00 81.38 87 TRP A C 1
ATOM 665 O O . TRP A 1 87 ? -3.152 3.810 12.494 1.00 81.38 87 TRP A O 1
ATOM 675 N N . ALA A 1 88 ? -3.814 4.093 10.365 1.00 76.62 88 ALA A N 1
ATOM 676 C CA . ALA A 1 88 ? -5.057 4.764 10.711 1.00 76.62 88 ALA A CA 1
ATOM 677 C C . ALA A 1 88 ? -6.046 3.884 11.489 1.00 76.62 88 ALA A C 1
ATOM 679 O O . ALA A 1 88 ? -6.849 4.403 12.264 1.00 76.62 88 ALA A O 1
ATOM 680 N N . PHE A 1 89 ? -5.956 2.564 11.330 1.00 76.62 89 PHE A N 1
ATOM 681 C CA . PHE A 1 89 ? -6.726 1.584 12.099 1.00 76.62 89 PHE A CA 1
ATOM 682 C C . PHE A 1 89 ? -6.080 1.220 13.447 1.00 76.62 89 PHE A C 1
ATOM 684 O O . PHE A 1 89 ? -6.669 0.466 14.222 1.00 76.62 89 PHE A O 1
ATOM 691 N N . GLY A 1 90 ? -4.928 1.814 13.779 1.00 75.62 90 GLY A N 1
ATOM 692 C CA . GLY A 1 90 ? -4.242 1.625 15.058 1.00 75.62 90 GLY A CA 1
ATOM 693 C C . GLY A 1 90 ? -3.177 0.530 15.038 1.00 75.62 90 GLY A C 1
ATOM 694 O O . GLY A 1 90 ? -2.791 0.040 16.099 1.00 75.62 90 GLY A O 1
ATOM 695 N N . ALA A 1 91 ? -2.693 0.127 13.858 1.00 77.81 91 ALA A N 1
ATOM 696 C CA . ALA A 1 91 ? -1.586 -0.815 13.779 1.00 77.81 91 ALA A CA 1
ATOM 697 C C . ALA A 1 91 ? -0.301 -0.220 14.400 1.00 77.81 91 ALA A C 1
ATOM 699 O O . ALA A 1 91 ? -0.027 0.974 14.230 1.00 77.81 91 ALA A O 1
ATOM 700 N N . PRO A 1 92 ? 0.527 -1.046 15.069 1.00 78.06 92 PRO A N 1
ATOM 701 C CA . PRO A 1 92 ? 1.825 -0.637 15.593 1.00 78.06 92 PRO A CA 1
ATOM 702 C C . PRO A 1 92 ? 2.683 0.059 14.533 1.00 78.06 92 PRO A C 1
ATOM 704 O O . PRO A 1 92 ? 2.868 -0.458 13.429 1.00 78.06 92 PRO A O 1
ATOM 707 N N . THR A 1 93 ? 3.279 1.197 14.888 1.00 74.75 93 THR A N 1
ATOM 708 C CA . THR A 1 93 ? 4.147 1.983 13.992 1.00 74.75 93 THR A CA 1
ATOM 709 C C . THR A 1 93 ? 5.313 1.167 13.439 1.00 74.75 93 THR A C 1
ATOM 711 O O . THR A 1 93 ? 5.678 1.337 12.281 1.00 74.75 93 THR A O 1
ATOM 714 N N . ALA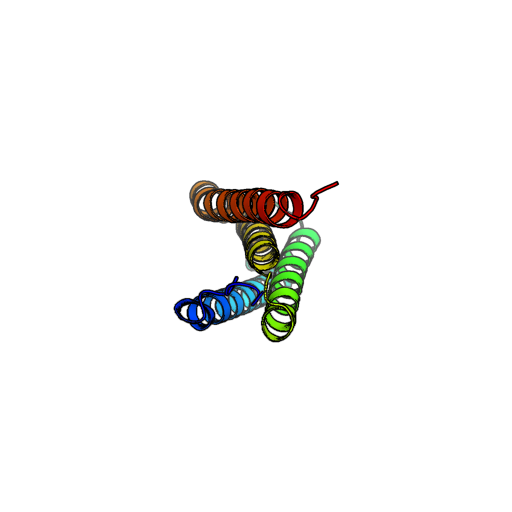 A 1 94 ? 5.846 0.225 14.222 1.00 74.19 94 ALA A N 1
ATOM 715 C CA . ALA A 1 94 ? 6.878 -0.706 13.774 1.00 74.19 94 ALA A CA 1
ATOM 716 C C . ALA A 1 94 ? 6.422 -1.567 12.579 1.00 74.19 94 ALA A C 1
ATOM 718 O O . ALA A 1 94 ? 7.178 -1.724 11.625 1.00 74.19 94 ALA A O 1
ATOM 719 N N . LEU A 1 95 ? 5.180 -2.071 12.589 1.00 71.88 95 LEU A N 1
ATOM 720 C CA . LEU A 1 95 ? 4.622 -2.855 11.477 1.00 71.88 95 LEU A CA 1
ATOM 721 C C . LEU A 1 95 ? 4.361 -1.982 10.248 1.00 71.88 95 LEU A C 1
ATOM 723 O O . LEU A 1 95 ? 4.630 -2.400 9.124 1.00 71.88 95 LEU A O 1
ATOM 727 N N . VAL A 1 96 ? 3.884 -0.756 10.463 1.00 79.31 96 VAL A N 1
ATOM 728 C CA . VAL A 1 96 ? 3.653 0.219 9.389 1.00 79.31 96 VAL A CA 1
ATOM 729 C C . VAL A 1 96 ? 4.968 0.579 8.698 1.00 79.31 96 VAL A C 1
ATOM 731 O O . VAL A 1 96 ? 5.039 0.549 7.472 1.00 79.31 96 VAL A O 1
ATOM 734 N N . LEU A 1 97 ? 6.025 0.865 9.463 1.00 73.94 97 LEU A N 1
ATOM 735 C CA . LEU A 1 97 ? 7.353 1.182 8.932 1.00 73.94 97 LEU A CA 1
ATOM 736 C C . LEU A 1 97 ? 7.991 -0.018 8.230 1.00 73.94 97 LEU A C 1
ATOM 738 O O . LEU A 1 97 ? 8.570 0.148 7.156 1.00 73.94 97 LEU A O 1
ATOM 742 N N . LEU A 1 98 ? 7.834 -1.224 8.786 1.00 75.31 98 LEU A N 1
ATOM 743 C CA . LEU A 1 98 ? 8.313 -2.458 8.163 1.00 75.31 98 LEU A CA 1
ATOM 744 C C . LEU A 1 98 ? 7.670 -2.697 6.791 1.00 75.31 98 LEU A C 1
ATOM 746 O O . LEU A 1 98 ? 8.303 -3.295 5.930 1.00 75.31 98 LEU A O 1
ATOM 750 N N . LEU A 1 99 ? 6.442 -2.219 6.566 1.00 74.56 99 LEU A N 1
ATOM 751 C CA . LEU A 1 99 ? 5.771 -2.308 5.269 1.00 74.56 99 LEU A CA 1
ATOM 752 C C . LEU A 1 99 ? 6.104 -1.122 4.347 1.00 74.56 99 LEU A C 1
ATOM 754 O O . LEU A 1 99 ? 6.343 -1.304 3.152 1.00 74.56 99 LEU A O 1
ATOM 758 N N . ALA A 1 100 ? 6.129 0.094 4.896 1.00 76.69 100 ALA A N 1
ATOM 759 C CA . ALA A 1 100 ? 6.299 1.331 4.138 1.00 76.69 100 ALA A CA 1
ATOM 760 C C . ALA A 1 100 ? 7.732 1.519 3.621 1.00 76.69 100 ALA A C 1
ATOM 762 O O . ALA A 1 100 ? 7.910 1.966 2.488 1.00 76.69 100 ALA A O 1
ATOM 763 N N . ILE A 1 101 ? 8.751 1.158 4.411 1.00 77.06 101 ILE A N 1
ATOM 764 C CA . ILE A 1 101 ? 10.159 1.335 4.028 1.00 77.06 101 ILE A CA 1
ATOM 765 C C . ILE A 1 101 ? 10.513 0.456 2.819 1.00 77.06 101 ILE A C 1
ATOM 767 O O . ILE A 1 101 ? 10.981 1.009 1.822 1.00 77.06 101 ILE A O 1
ATOM 771 N N . PRO A 1 102 ? 10.247 -0.867 2.810 1.00 74.06 102 PRO A N 1
ATOM 772 C CA . PRO A 1 102 ? 10.511 -1.689 1.635 1.00 74.06 102 PRO A CA 1
ATOM 773 C C . PRO A 1 102 ? 9.699 -1.243 0.422 1.00 74.06 102 PRO A C 1
ATOM 775 O O . PRO A 1 102 ? 10.241 -1.212 -0.677 1.00 74.06 102 PRO A O 1
ATOM 778 N N . ALA A 1 103 ? 8.436 -0.840 0.606 1.00 78.25 103 ALA A N 1
ATOM 779 C CA . ALA A 1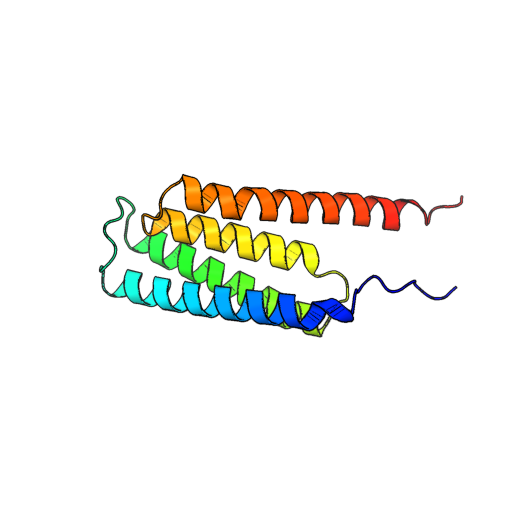 103 ? 7.606 -0.335 -0.486 1.00 78.25 103 ALA A CA 1
ATOM 780 C C . ALA A 1 103 ? 8.179 0.951 -1.108 1.00 78.25 103 ALA A C 1
ATOM 782 O O . ALA A 1 103 ? 8.224 1.068 -2.332 1.00 78.25 103 ALA A O 1
ATOM 783 N N . ALA A 1 104 ? 8.665 1.884 -0.285 1.00 75.88 104 ALA A N 1
ATOM 784 C CA . ALA A 1 104 ? 9.303 3.117 -0.738 1.00 75.88 104 ALA A CA 1
ATOM 785 C C . ALA A 1 104 ? 10.652 2.854 -1.421 1.00 75.88 104 ALA A C 1
ATOM 787 O O . ALA A 1 104 ? 10.921 3.428 -2.474 1.00 75.88 104 ALA A O 1
ATOM 788 N N . VAL A 1 105 ? 11.476 1.951 -0.879 1.00 77.00 105 VAL A N 1
ATOM 789 C CA . VAL A 1 105 ? 12.740 1.536 -1.510 1.00 77.00 105 VAL A CA 1
ATOM 790 C C . VAL A 1 105 ? 12.475 0.877 -2.864 1.00 77.00 105 VAL A C 1
ATOM 792 O O . VAL A 1 105 ? 13.153 1.197 -3.836 1.00 77.00 105 VAL A O 1
ATOM 795 N N . LEU A 1 106 ? 11.459 0.015 -2.961 1.00 71.56 106 LEU A N 1
ATOM 796 C CA . LEU A 1 106 ? 11.073 -0.641 -4.213 1.00 71.56 106 LEU A CA 1
ATOM 797 C C . LEU A 1 106 ? 10.555 0.372 -5.247 1.00 71.56 106 LEU A C 1
ATOM 799 O O . LEU A 1 106 ? 10.916 0.296 -6.421 1.00 71.56 106 LEU A O 1
ATOM 803 N N . LEU A 1 107 ? 9.750 1.344 -4.804 1.00 73.19 107 LEU A N 1
ATOM 804 C CA . LEU A 1 107 ? 9.264 2.452 -5.627 1.00 73.19 107 LEU A CA 1
ATOM 805 C C . LEU A 1 107 ? 10.433 3.275 -6.182 1.00 73.19 107 LEU A C 1
ATOM 807 O O . LEU A 1 107 ? 10.502 3.530 -7.383 1.00 73.19 107 LEU A O 1
ATOM 811 N N . LEU A 1 108 ? 11.362 3.663 -5.309 1.00 73.75 108 LEU A N 1
ATOM 812 C CA . LEU A 1 108 ? 12.473 4.552 -5.630 1.00 73.75 108 LEU A CA 1
ATOM 813 C C . LEU A 1 108 ? 13.510 3.852 -6.513 1.00 73.75 108 LEU A C 1
ATOM 815 O O . LEU A 1 108 ? 13.935 4.417 -7.518 1.00 73.75 108 LEU A O 1
ATOM 819 N N . ALA A 1 109 ? 13.836 2.592 -6.217 1.00 70.06 109 ALA A N 1
ATOM 820 C CA . ALA A 1 109 ? 14.666 1.759 -7.082 1.00 70.06 109 ALA A CA 1
ATOM 821 C C . ALA A 1 109 ? 14.043 1.611 -8.476 1.00 70.06 109 ALA A C 1
ATOM 823 O O . ALA A 1 109 ? 14.742 1.739 -9.478 1.00 70.06 109 ALA A O 1
ATOM 824 N N . CYS A 1 110 ? 12.724 1.410 -8.559 1.00 64.88 110 CYS A N 1
ATOM 825 C CA . CYS A 1 110 ? 12.041 1.300 -9.841 1.00 64.88 110 CYS A CA 1
ATOM 826 C C . CYS A 1 110 ? 12.045 2.619 -10.629 1.00 64.88 110 CYS A C 1
ATOM 828 O O . CYS A 1 110 ? 12.295 2.604 -11.832 1.00 64.88 110 CYS A O 1
ATOM 830 N N . LEU A 1 111 ? 11.831 3.760 -9.968 1.00 68.88 111 LEU A N 1
ATOM 831 C CA . LEU A 1 111 ? 11.896 5.078 -10.608 1.00 68.88 111 LEU A CA 1
ATOM 832 C C . LEU A 1 111 ? 13.307 5.409 -11.111 1.00 68.88 111 LEU A C 1
ATOM 834 O O . LEU A 1 111 ? 13.450 5.881 -12.236 1.00 68.88 111 LEU A O 1
ATOM 838 N N . VAL A 1 112 ? 14.347 5.115 -10.325 1.00 68.19 112 VAL A N 1
ATOM 839 C CA . VAL A 1 112 ? 15.749 5.339 -10.719 1.00 68.19 112 VAL A CA 1
ATOM 840 C C . VAL A 1 112 ? 16.159 4.421 -11.873 1.00 68.19 112 VAL A C 1
ATOM 842 O O . VAL A 1 112 ? 16.799 4.874 -12.820 1.00 68.19 112 VAL A O 1
ATOM 845 N N . LEU A 1 113 ? 15.772 3.144 -11.830 1.00 63.28 113 LEU A N 1
ATOM 846 C CA . LEU A 1 113 ? 16.060 2.192 -12.906 1.00 63.28 113 LEU A CA 1
ATOM 847 C C . LEU A 1 113 ? 15.303 2.537 -14.192 1.00 63.28 113 LEU A C 1
ATOM 849 O O . LEU A 1 113 ? 15.883 2.452 -15.270 1.00 63.28 113 LEU A O 1
ATOM 853 N N . LYS A 1 114 ? 14.046 2.983 -14.088 1.00 56.22 114 LYS A N 1
ATOM 854 C CA . LYS A 1 114 ? 13.270 3.464 -15.237 1.00 56.22 114 LYS A CA 1
ATOM 855 C C . LYS A 1 114 ? 13.880 4.735 -15.835 1.00 56.22 114 LYS A C 1
ATOM 857 O O . LYS A 1 114 ? 14.083 4.788 -17.038 1.00 56.22 114 LYS A O 1
ATOM 862 N N . GLY A 1 115 ? 14.268 5.701 -14.998 1.00 54.22 115 GLY A N 1
ATOM 863 C CA . GLY A 1 115 ? 14.955 6.917 -15.445 1.00 54.22 115 GLY A CA 1
ATOM 864 C C . GLY A 1 115 ? 16.319 6.648 -16.093 1.00 54.22 115 GLY A C 1
ATOM 865 O O . GLY A 1 115 ? 16.719 7.374 -16.996 1.00 54.22 115 GLY A O 1
ATOM 866 N N . ARG A 1 116 ? 17.022 5.582 -15.687 1.00 50.78 116 ARG A N 1
ATOM 867 C CA . ARG A 1 116 ? 18.242 5.124 -16.369 1.00 50.78 116 ARG A CA 1
ATOM 868 C C . ARG A 1 116 ? 17.975 4.384 -17.678 1.00 50.78 116 ARG A C 1
ATOM 870 O O . ARG A 1 116 ? 18.794 4.504 -18.576 1.00 50.78 116 ARG A O 1
ATOM 877 N N . ALA A 1 117 ? 16.890 3.620 -17.781 1.00 49.50 117 ALA A N 1
ATOM 878 C CA . ALA A 1 117 ? 16.524 2.933 -19.018 1.00 49.50 117 ALA A CA 1
ATOM 879 C C . ALA A 1 117 ? 16.072 3.930 -20.097 1.00 49.50 117 ALA A C 1
ATOM 881 O O . ALA A 1 117 ? 16.553 3.853 -21.220 1.00 49.50 117 ALA A O 1
ATOM 882 N N . ASP A 1 118 ? 15.252 4.918 -19.725 1.00 46.69 118 ASP A N 1
ATOM 883 C CA . ASP A 1 118 ? 14.795 5.977 -20.636 1.00 46.69 118 ASP A CA 1
ATOM 884 C C . ASP A 1 118 ? 15.919 6.991 -20.973 1.00 46.69 118 ASP A C 1
ATOM 886 O O . ASP A 1 118 ? 15.858 7.680 -21.985 1.00 46.69 118 ASP A O 1
ATOM 890 N N . GLY A 1 119 ? 16.968 7.085 -20.143 1.00 44.69 119 GLY A N 1
ATOM 891 C CA . GLY A 1 119 ? 18.106 7.998 -20.331 1.00 44.69 119 GLY A CA 1
ATOM 892 C C . GLY A 1 119 ? 19.268 7.462 -21.181 1.00 44.69 119 GLY A C 1
ATOM 893 O O . GLY A 1 119 ? 20.241 8.187 -21.375 1.00 44.69 119 GLY A O 1
ATOM 894 N N . ILE A 1 120 ? 19.210 6.213 -21.659 1.00 47.47 120 ILE A N 1
ATOM 895 C CA . ILE A 1 120 ? 20.235 5.607 -22.540 1.00 47.47 120 ILE A CA 1
ATOM 896 C C . ILE A 1 120 ? 19.826 5.688 -24.030 1.00 47.47 120 ILE A C 1
ATOM 898 O O . ILE A 1 120 ? 20.657 5.457 -24.904 1.00 47.47 120 ILE A O 1
ATOM 902 N N . ASP A 1 121 ? 18.594 6.111 -24.334 1.00 45.31 121 ASP A N 1
ATOM 903 C CA . ASP A 1 121 ? 18.049 6.208 -25.700 1.00 45.31 121 ASP A CA 1
ATOM 904 C C . ASP A 1 121 ? 18.226 7.590 -26.372 1.00 45.31 121 ASP A C 1
ATOM 906 O O . ASP A 1 121 ? 17.541 7.901 -27.346 1.00 45.31 121 ASP A O 1
ATOM 910 N N . HIS A 1 122 ? 19.180 8.413 -25.921 1.00 41.72 122 HIS A N 1
ATOM 911 C C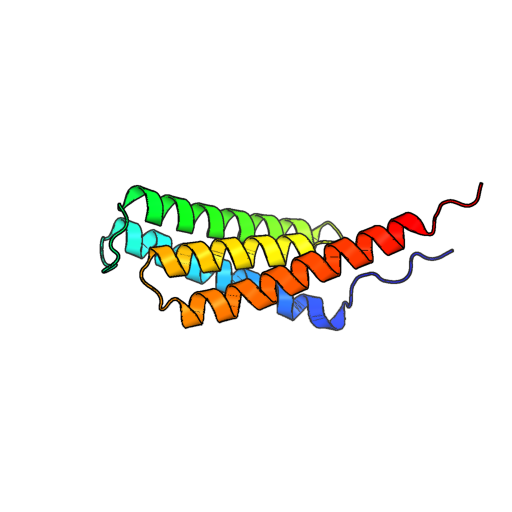A . HIS A 1 122 ? 19.623 9.592 -26.678 1.00 41.72 122 HIS A CA 1
ATOM 912 C C . HIS A 1 122 ? 21.074 9.442 -27.154 1.00 41.72 122 HIS A C 1
ATOM 914 O O . HIS A 1 122 ? 22.000 9.845 -26.447 1.00 41.72 122 HIS A O 1
ATOM 920 N N . PRO A 1 123 ? 21.302 8.891 -28.358 1.00 39.34 123 PRO A N 1
ATOM 921 C CA . PRO A 1 123 ? 22.398 9.336 -29.193 1.00 39.34 123 PRO A CA 1
ATOM 922 C C . PRO A 1 123 ? 21.923 10.563 -29.985 1.00 39.34 123 PRO A C 1
ATOM 924 O O . PRO A 1 123 ? 20.994 10.463 -30.790 1.00 39.34 123 PRO A O 1
ATOM 927 N N . ASP A 1 124 ? 22.539 11.712 -29.716 1.00 38.53 124 ASP A N 1
ATOM 928 C CA . ASP A 1 124 ? 22.656 12.775 -30.721 1.00 38.53 124 ASP A CA 1
ATOM 929 C C . ASP A 1 124 ? 23.505 12.278 -31.908 1.00 38.53 124 ASP A C 1
ATOM 931 O O . ASP A 1 124 ? 24.481 11.522 -31.665 1.00 38.53 124 ASP A O 1
#